Protein AF-K1UFJ4-F1 (afdb_monomer_lite)

Foldseek 3Di:
DVPDCVPDQALVNVVVVLVVQLVVVVVVPDNAADDLFAAAPPSACRRHNDARDAQFLPVAWDQDPQQFITRDPLADPLRTQDGVVPDDPVCSSVPRSCCVVDLVVLCDDVNVPDPCCVRASNTYNRQADPVRHRVDHNHVSND

InterPro domains:
  IPR013785 Aldolase-type TIM barrel [G3DSA:3.20.20.70] (2-142)
  IPR023885 4Fe4S-binding SPASM domain [PF13186] (54-115)
  IPR023885 4Fe4S-binding SPASM domain [TIGR04085] (54-127)
  IPR050377 Radical SAM PqqA peptide cyclase/Mycofactocin maturase MftC-like [PTHR11228] (7-125)
  IPR058240 Radical SAM superfamily [SSF102114] (13-124)

Sequence (143 aa):
AKDDPTLAVTDAQFREVLEFIKRTRKEGRIDLSYACEGFLGGYEGEVRDDFYQCAAGVSAASIRVDGAISGCTSIRANFHQGNIYRDSFWDVWQNRFDKFRDREWARKGECADCKMWRFCLGGGMHLHDDQEHLMYCHYKRLQ

Organism: NCBI:txid408170

Radius of gyration: 16.98 Å; chains: 1; bounding box: 40×34×43 Å

Structure (mmCIF, N/CA/C/O backbone):
data_AF-K1UFJ4-F1
#
_entry.id   AF-K1UFJ4-F1
#
loop_
_atom_site.group_PDB
_atom_site.id
_atom_site.type_symbol
_atom_site.label_atom_id
_atom_site.label_alt_id
_atom_site.label_comp_id
_atom_site.label_asym_id
_atom_site.label_entity_id
_atom_site.label_seq_id
_atom_site.pdbx_PDB_ins_code
_atom_site.Cartn_x
_atom_site.Cartn_y
_atom_site.Cartn_z
_atom_site.occupancy
_atom_site.B_iso_or_equiv
_atom_site.auth_seq_id
_atom_site.auth_comp_id
_atom_site.auth_asym_id
_atom_site.auth_atom_id
_atom_site.pdbx_PDB_model_num
ATOM 1 N N . ALA A 1 1 ? -10.231 18.115 -6.501 1.00 71.00 1 ALA A N 1
ATOM 2 C CA . ALA A 1 1 ? -10.396 16.820 -5.810 1.00 71.00 1 ALA A CA 1
ATOM 3 C C . ALA A 1 1 ? -9.399 16.661 -4.664 1.00 71.00 1 ALA A C 1
ATOM 5 O O . ALA A 1 1 ? -9.856 16.552 -3.543 1.00 71.00 1 ALA A O 1
ATOM 6 N N . LYS A 1 2 ? -8.071 16.685 -4.897 1.00 72.19 2 LYS A N 1
ATOM 7 C CA . LYS A 1 2 ? -7.065 16.516 -3.823 1.00 72.19 2 LYS A CA 1
ATOM 8 C C . LYS A 1 2 ? -7.233 17.500 -2.654 1.00 72.19 2 LYS A C 1
ATOM 10 O O . LYS A 1 2 ? -7.121 17.086 -1.510 1.00 72.19 2 LYS A O 1
ATOM 15 N N . ASP A 1 3 ? -7.535 18.759 -2.954 1.00 84.12 3 ASP A N 1
ATOM 16 C CA . ASP A 1 3 ? -7.672 19.821 -1.946 1.00 84.12 3 ASP A CA 1
ATOM 17 C C . ASP A 1 3 ? -9.119 20.005 -1.456 1.00 84.12 3 ASP A C 1
ATOM 19 O O . ASP A 1 3 ? -9.430 20.994 -0.801 1.00 84.12 3 ASP A O 1
ATOM 23 N N . ASP A 1 4 ? -10.020 19.077 -1.802 1.00 89.12 4 ASP A N 1
ATOM 24 C CA . ASP A 1 4 ? -11.416 19.116 -1.370 1.00 89.12 4 ASP A CA 1
ATOM 25 C C . ASP A 1 4 ? -11.597 18.245 -0.113 1.00 89.12 4 ASP A C 1
ATOM 27 O O . ASP A 1 4 ? -11.631 17.013 -0.218 1.00 89.12 4 ASP A O 1
ATOM 31 N N . PRO A 1 5 ? -11.724 18.849 1.083 1.00 84.75 5 PRO A N 1
ATOM 32 C CA . PRO A 1 5 ? -11.822 18.098 2.329 1.00 84.75 5 PRO A CA 1
ATOM 33 C C . PRO A 1 5 ? -13.112 17.276 2.426 1.00 84.75 5 PRO A C 1
ATOM 35 O O . PRO A 1 5 ? -13.166 16.339 3.216 1.00 84.75 5 PRO A O 1
ATOM 38 N N . THR A 1 6 ? -14.140 17.580 1.624 1.00 89.25 6 THR A N 1
ATOM 39 C CA . THR A 1 6 ? -15.408 16.831 1.627 1.00 89.25 6 THR A CA 1
ATOM 40 C C . THR A 1 6 ? -15.276 15.443 0.999 1.00 89.25 6 THR A C 1
ATOM 42 O O . THR A 1 6 ? -16.111 14.573 1.237 1.00 89.25 6 THR A O 1
ATOM 45 N N . LEU A 1 7 ? -14.206 15.216 0.229 1.00 88.88 7 LEU A N 1
ATOM 46 C CA . LEU A 1 7 ? -13.902 13.940 -0.418 1.00 88.88 7 LEU A CA 1
ATOM 47 C C . LEU A 1 7 ? -12.942 13.067 0.404 1.00 88.88 7 LEU A C 1
ATOM 49 O O . LEU A 1 7 ? -12.610 11.959 -0.018 1.00 88.88 7 LEU A O 1
ATOM 53 N N . ALA A 1 8 ? -12.484 13.552 1.561 1.00 87.19 8 ALA A N 1
ATOM 54 C CA . ALA A 1 8 ? -11.577 12.835 2.443 1.00 87.19 8 ALA A CA 1
ATOM 55 C C . ALA A 1 8 ? -12.303 12.357 3.706 1.00 87.19 8 ALA A C 1
ATOM 57 O O . ALA A 1 8 ? -12.974 13.119 4.397 1.00 87.19 8 ALA A O 1
ATOM 58 N N . VAL A 1 9 ? -12.121 11.081 4.041 1.00 91.75 9 VAL A N 1
ATOM 59 C CA . VAL A 1 9 ? -12.600 10.520 5.308 1.00 91.75 9 VAL A CA 1
ATOM 60 C C . VAL A 1 9 ? -11.710 11.046 6.431 1.00 91.75 9 VAL A C 1
ATOM 62 O O . VAL A 1 9 ? -10.496 10.846 6.386 1.00 91.75 9 VAL A O 1
ATOM 65 N N . THR A 1 10 ? -12.296 11.685 7.443 1.00 94.50 10 THR A N 1
ATOM 66 C CA . THR A 1 10 ? -11.575 12.116 8.656 1.00 94.50 10 THR A CA 1
ATOM 67 C C . THR A 1 10 ? -11.132 10.923 9.507 1.00 94.50 10 THR A C 1
ATOM 69 O O . THR A 1 10 ? -11.625 9.811 9.343 1.00 94.50 10 THR A O 1
ATOM 72 N N . ASP A 1 11 ? -10.224 11.127 10.460 1.00 96.25 11 ASP A N 1
ATOM 73 C CA . ASP A 1 11 ? -9.762 10.042 11.342 1.00 96.25 11 ASP A CA 1
ATOM 74 C C . ASP A 1 11 ? -10.877 9.494 12.248 1.00 96.25 11 ASP A C 1
ATOM 76 O O . ASP A 1 11 ? -10.975 8.283 12.457 1.00 96.25 11 ASP A O 1
ATOM 80 N N . ALA A 1 12 ? -11.791 10.358 12.704 1.00 96.69 12 ALA A N 1
ATOM 81 C CA . ALA A 1 12 ? -12.972 9.943 13.460 1.00 96.69 12 ALA A CA 1
ATOM 82 C C . ALA A 1 12 ? -13.910 9.062 12.617 1.00 96.69 12 ALA A C 1
ATOM 84 O O . ALA A 1 12 ? -14.312 7.990 13.065 1.00 96.69 12 ALA A O 1
ATOM 85 N N . GLN A 1 13 ? -14.197 9.470 11.376 1.00 96.88 13 GLN A N 1
ATOM 86 C CA . GLN A 1 13 ? -15.015 8.679 10.450 1.00 96.88 13 GLN A CA 1
ATOM 87 C C . GLN A 1 13 ? -14.323 7.373 10.050 1.00 96.88 13 GLN A C 1
ATOM 89 O O . GLN A 1 13 ? -14.976 6.343 9.911 1.00 96.88 13 GLN A O 1
ATOM 94 N N . PHE A 1 14 ? -12.997 7.381 9.896 1.00 97.12 14 PHE A N 1
ATOM 95 C CA . PHE A 1 14 ? -12.243 6.166 9.613 1.00 97.12 14 PHE A CA 1
ATOM 96 C C . PHE A 1 14 ? -12.387 5.154 10.753 1.00 97.12 14 PHE A C 1
ATOM 98 O O . PHE A 1 14 ? -12.706 3.992 10.508 1.00 97.12 14 PHE A O 1
ATOM 105 N N . ARG A 1 15 ? -12.254 5.604 12.007 1.00 97.75 15 ARG A N 1
ATOM 106 C CA . ARG A 1 15 ? -12.507 4.764 13.183 1.00 97.75 15 ARG A CA 1
ATOM 107 C C . ARG A 1 15 ? -13.953 4.271 13.242 1.00 97.75 15 ARG A C 1
ATOM 109 O O . ARG A 1 15 ? -14.177 3.105 13.552 1.00 97.75 15 ARG A O 1
ATOM 116 N N . GLU A 1 16 ? -14.923 5.122 12.916 1.00 98.12 16 GLU A N 1
ATOM 117 C CA . GLU A 1 16 ? -16.341 4.748 12.880 1.00 98.12 16 GLU A CA 1
ATOM 118 C C . GLU A 1 16 ? -16.614 3.612 11.884 1.00 98.12 16 GLU A C 1
ATOM 120 O O . GLU A 1 16 ? -17.330 2.666 12.217 1.00 98.12 16 GLU A O 1
ATOM 125 N N . VAL A 1 17 ? -15.984 3.641 10.703 1.00 97.50 17 VAL A N 1
ATOM 126 C CA . VAL A 1 17 ? -16.061 2.545 9.724 1.00 97.50 17 VAL A CA 1
ATOM 127 C C . VAL A 1 17 ? -15.518 1.239 10.313 1.00 97.50 17 VAL A C 1
ATOM 129 O O . VAL A 1 17 ? -16.159 0.197 10.178 1.00 97.50 17 VAL A O 1
ATOM 132 N N . LEU A 1 18 ? -14.374 1.275 11.004 1.00 98.06 18 LEU A N 1
ATOM 133 C CA . LEU A 1 18 ? -13.796 0.078 11.628 1.00 98.06 18 LEU A CA 1
ATOM 134 C C . LEU A 1 18 ? -14.691 -0.481 12.747 1.00 98.06 18 LEU A C 1
ATOM 136 O O . LEU A 1 18 ? -14.906 -1.692 12.818 1.00 98.06 18 LEU A O 1
ATOM 140 N N . GLU A 1 19 ? -15.272 0.382 13.582 1.00 98.38 19 GLU A N 1
ATOM 141 C CA . GLU A 1 19 ? -16.226 -0.028 14.623 1.00 98.38 19 GLU A CA 1
ATOM 142 C C . GLU A 1 19 ? -17.519 -0.604 14.036 1.00 98.38 19 GLU A C 1
ATOM 144 O O . GLU A 1 19 ? -18.063 -1.585 14.551 1.00 98.38 19 GLU A O 1
ATOM 149 N N . PHE A 1 20 ? -18.006 -0.031 12.932 1.00 98.38 20 PHE A N 1
ATOM 150 C CA . PHE A 1 20 ? -19.144 -0.569 12.198 1.00 98.38 20 PHE A CA 1
ATOM 151 C C . PHE A 1 20 ? -18.859 -1.986 11.685 1.00 98.38 20 PHE A C 1
ATOM 153 O O . PHE A 1 20 ? -19.680 -2.882 11.898 1.00 98.38 20 PHE A O 1
ATOM 160 N N . ILE A 1 21 ? -17.690 -2.212 11.075 1.00 98.25 21 ILE A N 1
ATOM 161 C CA . ILE A 1 21 ? -17.279 -3.540 10.595 1.00 98.25 21 ILE A CA 1
ATOM 162 C C . ILE A 1 21 ? -17.208 -4.528 11.761 1.00 98.25 21 ILE A C 1
ATOM 164 O O . ILE A 1 21 ? -17.844 -5.580 11.717 1.00 98.25 21 ILE A O 1
ATOM 168 N N . LYS A 1 22 ? -16.505 -4.163 12.837 1.00 97.88 22 LYS A N 1
ATOM 169 C CA . LYS A 1 22 ? -16.364 -4.988 14.042 1.00 97.88 22 LYS A CA 1
ATOM 170 C C . LYS A 1 22 ? -17.717 -5.386 14.637 1.00 97.88 22 LYS A C 1
ATOM 172 O O . LYS A 1 22 ? -17.922 -6.552 14.973 1.00 97.88 22 LYS A O 1
ATOM 177 N N . ARG A 1 23 ? -18.656 -4.442 14.773 1.00 98.19 23 ARG A N 1
ATOM 178 C CA . ARG A 1 23 ? -20.012 -4.728 15.271 1.00 98.19 23 ARG A CA 1
ATOM 179 C C . ARG A 1 23 ? -20.771 -5.659 14.326 1.00 98.19 23 ARG A C 1
ATOM 181 O O . ARG A 1 23 ? -21.321 -6.648 14.793 1.00 98.19 23 ARG A O 1
ATOM 188 N N . THR A 1 24 ? -20.738 -5.382 13.024 1.00 98.31 24 THR A N 1
ATOM 189 C CA . THR A 1 24 ? -21.432 -6.184 12.002 1.00 98.31 24 THR A CA 1
ATOM 190 C C . THR A 1 24 ? -20.945 -7.634 11.997 1.00 98.31 24 THR A C 1
ATOM 192 O O . THR A 1 24 ? -21.754 -8.559 11.989 1.00 98.31 24 THR A O 1
ATOM 195 N N . ARG A 1 25 ? -19.627 -7.849 12.089 1.00 97.25 25 ARG A N 1
ATOM 196 C CA . ARG A 1 25 ? -19.025 -9.189 12.179 1.00 97.25 25 ARG A CA 1
ATOM 197 C C . ARG A 1 25 ? -19.503 -9.952 13.416 1.00 97.25 25 ARG A C 1
ATOM 199 O O . ARG A 1 25 ? -19.840 -11.127 13.315 1.00 97.25 25 ARG A O 1
ATOM 206 N N . LYS A 1 26 ? -19.606 -9.282 14.573 1.00 96.25 26 LYS A N 1
ATOM 207 C CA . LYS A 1 26 ? -20.107 -9.892 15.822 1.00 96.25 26 LYS A CA 1
ATOM 208 C C . LYS A 1 26 ? -21.559 -10.356 15.742 1.00 96.25 26 LYS A C 1
ATOM 210 O O .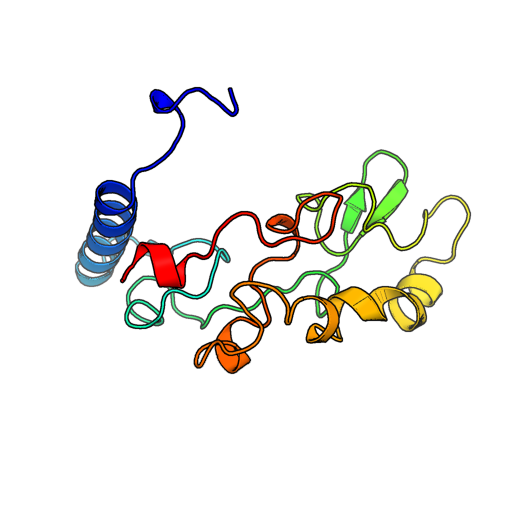 LYS A 1 26 ? -21.931 -11.267 16.473 1.00 96.25 26 LYS A O 1
ATOM 215 N N . GLU A 1 27 ? -22.375 -9.749 14.883 1.00 97.44 27 GLU A N 1
ATOM 216 C CA . GLU A 1 27 ? -23.753 -10.200 14.666 1.00 97.44 27 GLU A CA 1
ATOM 217 C C . GLU A 1 27 ? -23.812 -11.562 13.955 1.00 97.44 27 GLU A C 1
ATOM 219 O O . GLU A 1 27 ? -24.829 -12.245 14.048 1.00 97.44 27 GLU A O 1
ATOM 224 N N . GLY A 1 28 ? -22.753 -11.961 13.236 1.00 96.31 28 GLY A N 1
ATOM 225 C CA . GLY A 1 28 ? -22.678 -13.243 12.526 1.00 96.31 28 GLY A CA 1
ATOM 226 C C . GLY A 1 28 ? -23.629 -13.359 11.329 1.00 96.31 28 GLY A C 1
ATOM 227 O O . GLY A 1 28 ? -23.877 -14.457 10.839 1.00 96.31 28 GLY A O 1
ATOM 228 N N . ARG A 1 29 ? -24.197 -12.235 10.870 1.00 97.69 29 ARG A N 1
ATOM 229 C CA . ARG A 1 29 ? -25.188 -12.185 9.778 1.00 97.69 29 ARG A CA 1
ATOM 230 C C . ARG A 1 29 ? -24.579 -11.837 8.426 1.00 97.69 29 ARG A C 1
ATOM 232 O O . ARG A 1 29 ? -25.116 -12.235 7.398 1.00 97.69 29 ARG A O 1
ATOM 239 N N . ILE A 1 30 ? -23.509 -11.050 8.439 1.00 96.38 30 ILE A N 1
ATOM 240 C CA . ILE A 1 30 ? -22.789 -10.587 7.256 1.00 96.38 30 ILE A CA 1
ATOM 241 C C . ILE A 1 30 ? -21.307 -10.791 7.541 1.00 96.38 30 ILE A C 1
ATOM 243 O O . ILE A 1 30 ? -20.792 -10.264 8.530 1.00 96.38 30 ILE A O 1
ATOM 247 N N . ASP A 1 31 ? -20.630 -11.521 6.660 1.00 93.56 31 ASP A N 1
ATOM 248 C CA . ASP A 1 31 ? -19.174 -11.604 6.669 1.00 93.56 31 ASP A CA 1
ATOM 249 C C . ASP A 1 31 ? -18.591 -10.344 6.022 1.00 93.56 31 ASP A C 1
ATOM 251 O O . ASP A 1 31 ? -18.303 -10.275 4.826 1.00 93.56 31 ASP A O 1
ATOM 255 N N . LEU A 1 32 ? -18.556 -9.279 6.818 1.00 96.81 32 LEU A N 1
ATOM 256 C CA . LEU A 1 32 ? -17.990 -8.007 6.414 1.00 96.81 32 LEU A CA 1
ATOM 257 C C . LEU A 1 32 ? -16.500 -8.001 6.759 1.00 96.81 32 LEU A C 1
ATOM 259 O O . LEU A 1 32 ? -16.128 -8.280 7.896 1.00 96.81 32 LEU A O 1
ATOM 263 N N . SER A 1 33 ? -15.656 -7.629 5.801 1.00 96.75 33 SER A N 1
ATOM 264 C CA . SER A 1 33 ? -14.215 -7.480 6.008 1.00 96.75 33 SER A CA 1
ATOM 265 C C . SER A 1 33 ? -13.744 -6.114 5.533 1.00 96.75 33 SER A C 1
ATOM 267 O O . SER A 1 33 ? -14.169 -5.620 4.486 1.00 96.75 33 SER A O 1
ATOM 269 N N . TYR A 1 34 ? -12.823 -5.516 6.284 1.00 96.75 34 TYR A N 1
ATOM 270 C CA . TYR A 1 34 ? -12.032 -4.398 5.798 1.00 96.75 34 TYR A CA 1
ATOM 271 C C . TYR A 1 34 ? -11.118 -4.865 4.659 1.00 96.75 34 TYR A C 1
ATOM 273 O O . TYR A 1 34 ? -10.687 -6.021 4.620 1.00 96.75 34 TYR A O 1
ATOM 281 N N . ALA A 1 35 ? -10.834 -3.960 3.725 1.00 92.56 35 ALA A N 1
ATOM 282 C CA . ALA A 1 35 ? -9.998 -4.247 2.567 1.00 92.56 35 ALA A CA 1
ATOM 283 C C . ALA A 1 35 ? -8.549 -4.601 2.967 1.00 92.56 35 ALA A C 1
ATOM 285 O O . ALA A 1 35 ? -8.131 -4.475 4.122 1.00 92.56 35 ALA A O 1
ATOM 286 N N . CYS A 1 36 ? -7.737 -4.982 1.979 1.00 89.94 36 CYS A N 1
ATOM 287 C CA . CYS A 1 36 ? -6.306 -5.269 2.149 1.00 89.94 36 CYS A CA 1
ATOM 288 C C . CYS A 1 36 ? -5.448 -4.035 2.505 1.00 89.94 36 CYS A C 1
ATOM 290 O O . CYS A 1 36 ? -4.222 -4.116 2.560 1.00 89.94 36 CYS A O 1
ATOM 292 N N . GLU A 1 37 ? -6.082 -2.889 2.743 1.00 91.19 37 GLU A N 1
ATOM 293 C CA . GLU A 1 37 ? -5.442 -1.611 3.007 1.00 91.19 37 GLU A CA 1
ATOM 294 C C . GLU A 1 37 ? -4.837 -1.548 4.405 1.00 91.19 37 GLU A C 1
ATOM 296 O O . GLU A 1 37 ? -5.496 -1.921 5.369 1.00 91.19 37 GLU A O 1
ATOM 301 N N . GLY A 1 38 ? -3.609 -1.027 4.499 1.00 94.25 38 GLY A N 1
ATOM 302 C CA . GLY A 1 38 ? -2.955 -0.540 5.721 1.00 94.25 38 GLY A CA 1
ATOM 303 C C . GLY A 1 38 ? -2.848 -1.482 6.931 1.00 94.25 38 GLY A C 1
ATOM 304 O O . GLY A 1 38 ? -3.694 -2.320 7.204 1.00 94.25 38 GLY A O 1
ATOM 305 N N . PHE A 1 39 ? -1.819 -1.292 7.753 1.00 97.06 39 PHE A N 1
ATOM 306 C CA . PHE A 1 39 ? -1.777 -1.911 9.082 1.00 97.06 39 PHE A CA 1
ATOM 307 C C . PHE A 1 39 ? -2.660 -1.132 10.067 1.00 97.06 39 PHE A C 1
ATOM 309 O O . PHE A 1 39 ? -2.532 0.092 10.163 1.00 97.06 39 PHE A O 1
ATOM 316 N N . LEU A 1 40 ? -3.530 -1.836 10.797 1.00 97.44 40 LEU A N 1
ATOM 317 C CA . LEU A 1 40 ? -4.574 -1.248 11.651 1.00 97.44 40 LEU A CA 1
ATOM 318 C C . LEU A 1 40 ? -4.325 -1.412 13.159 1.00 97.44 40 LEU A C 1
ATOM 320 O O . LEU A 1 40 ? -5.164 -1.032 13.978 1.00 97.44 40 LEU A O 1
ATOM 324 N N . GLY A 1 41 ? -3.177 -1.964 13.558 1.00 95.56 41 GLY A N 1
ATOM 325 C CA . GLY A 1 41 ? -2.833 -2.130 14.970 1.00 95.56 41 GLY A CA 1
ATOM 326 C C . GLY A 1 41 ? -3.828 -3.028 15.708 1.00 95.56 41 GLY A C 1
ATOM 327 O O . GLY A 1 41 ? -4.020 -4.178 15.338 1.00 95.56 41 GLY A O 1
ATOM 328 N N . GLY A 1 42 ? -4.467 -2.505 16.757 1.00 95.75 42 GLY A N 1
ATOM 329 C CA . GLY A 1 42 ? -5.401 -3.276 17.588 1.00 95.75 42 GLY A CA 1
ATOM 330 C C . GLY A 1 42 ? -6.698 -3.709 16.892 1.00 95.75 42 GLY A C 1
ATOM 331 O O . GLY A 1 42 ? -7.459 -4.463 17.484 1.00 95.75 42 GLY A O 1
ATOM 332 N N . TYR A 1 43 ? -6.961 -3.236 15.669 1.00 97.06 43 TYR A N 1
ATOM 333 C CA . TYR A 1 43 ? -8.099 -3.692 14.865 1.00 97.06 43 TYR A CA 1
ATOM 334 C C . TYR A 1 43 ? -7.773 -4.899 13.969 1.00 97.06 43 TYR A C 1
ATOM 336 O O . TYR A 1 43 ? -8.699 -5.480 13.403 1.00 97.06 43 TYR A O 1
ATOM 344 N N . GLU A 1 44 ? -6.502 -5.297 13.823 1.00 96.38 44 GLU A N 1
ATOM 345 C CA . GLU A 1 44 ? -6.162 -6.553 13.131 1.00 96.38 44 GLU A CA 1
ATOM 346 C C . GLU A 1 44 ? -6.863 -7.735 13.820 1.00 96.38 44 GLU A C 1
ATOM 348 O O . GLU A 1 44 ? -6.874 -7.814 15.048 1.00 96.38 44 GLU A O 1
ATOM 353 N N . GLY A 1 45 ? -7.483 -8.628 13.046 1.00 94.44 45 GLY A N 1
ATOM 354 C CA . GLY A 1 45 ? -8.302 -9.732 13.565 1.00 94.44 45 GLY A CA 1
ATOM 355 C C . GLY A 1 45 ? -9.732 -9.342 13.969 1.00 94.44 45 GLY A C 1
ATOM 356 O O . GLY A 1 45 ? -10.625 -10.185 13.987 1.00 94.44 45 GLY A O 1
ATOM 357 N N . GLU A 1 46 ? -9.998 -8.064 14.253 1.00 96.75 46 GLU A N 1
ATOM 358 C CA . GLU A 1 46 ? -11.339 -7.596 14.635 1.00 96.75 46 GLU A CA 1
ATOM 359 C C . GLU A 1 46 ? -12.183 -7.206 13.415 1.00 96.75 46 GLU A C 1
ATOM 361 O O . GLU A 1 46 ? -13.394 -7.434 13.395 1.00 96.75 46 GLU A O 1
ATOM 366 N N . VAL A 1 47 ? -11.552 -6.602 12.402 1.00 97.75 47 VAL A N 1
ATOM 367 C CA . VAL A 1 47 ? -12.235 -6.066 11.205 1.00 97.75 47 VAL A CA 1
ATOM 368 C C . VAL A 1 47 ? -11.922 -6.828 9.920 1.00 97.75 47 VAL A C 1
ATOM 370 O O . VAL A 1 47 ? -12.510 -6.536 8.884 1.00 97.75 47 VAL A O 1
ATOM 373 N N . ARG A 1 48 ? -10.993 -7.778 9.979 1.00 96.69 48 ARG A N 1
ATOM 374 C CA . ARG A 1 48 ? -10.613 -8.707 8.910 1.00 96.69 48 ARG A CA 1
ATOM 375 C C . ARG A 1 48 ? -9.934 -9.923 9.534 1.00 96.69 48 ARG A C 1
ATOM 377 O O . ARG A 1 48 ? -9.423 -9.805 10.648 1.00 96.69 48 ARG A O 1
ATOM 384 N N . ASP A 1 49 ? -9.928 -11.045 8.826 1.00 94.38 49 ASP A N 1
ATOM 385 C CA . ASP A 1 49 ? -9.400 -12.310 9.354 1.00 94.38 49 ASP A CA 1
ATOM 386 C C . ASP A 1 49 ? -7.870 -12.362 9.342 1.00 94.38 49 ASP A C 1
ATOM 388 O O . ASP A 1 49 ? -7.249 -12.837 10.292 1.00 94.38 49 ASP A O 1
ATOM 392 N N . ASP A 1 50 ? -7.264 -11.823 8.286 1.00 92.75 50 ASP A N 1
ATOM 393 C CA . ASP A 1 50 ? -5.820 -11.841 8.099 1.00 92.75 50 ASP A CA 1
ATOM 394 C C . ASP A 1 50 ? -5.162 -10.538 8.552 1.00 92.75 50 ASP A C 1
ATOM 396 O O . ASP A 1 50 ? -5.722 -9.442 8.449 1.00 92.75 50 ASP A O 1
ATOM 400 N N . PHE A 1 51 ? -3.914 -10.656 9.002 1.00 93.12 51 PHE A N 1
ATOM 401 C CA . PHE A 1 51 ? -3.066 -9.493 9.231 1.00 93.12 51 PHE A CA 1
ATOM 402 C C . PHE A 1 51 ? -2.769 -8.765 7.920 1.00 93.12 51 PHE A C 1
ATOM 404 O O . PHE A 1 51 ? -2.685 -9.368 6.849 1.00 93.12 51 PHE A O 1
ATOM 411 N N . TYR A 1 52 ? -2.539 -7.457 8.024 1.00 95.56 52 TYR A N 1
ATOM 412 C CA . TYR A 1 52 ? -2.075 -6.656 6.898 1.00 95.56 52 TYR A CA 1
ATOM 413 C C . TYR A 1 52 ? -0.889 -7.298 6.156 1.00 95.56 52 TYR A C 1
ATOM 415 O O . TYR A 1 52 ? 0.177 -7.514 6.734 1.00 95.56 52 TYR A O 1
ATOM 423 N N . GLN A 1 53 ? -1.044 -7.475 4.843 1.00 92.50 53 GLN A N 1
ATOM 424 C CA . GLN A 1 53 ? 0.047 -7.796 3.932 1.00 92.50 53 GLN A CA 1
ATOM 425 C C . GLN A 1 53 ? -0.221 -7.194 2.548 1.00 92.50 53 GLN A C 1
ATOM 427 O O . GLN A 1 53 ? -1.269 -7.419 1.943 1.00 92.50 53 GLN A O 1
ATOM 432 N N . CYS A 1 54 ? 0.761 -6.485 1.987 1.00 94.38 54 CYS A N 1
ATOM 433 C CA . CYS A 1 54 ? 0.707 -6.086 0.583 1.00 94.38 54 CYS A CA 1
ATOM 434 C C . CYS A 1 54 ? 1.180 -7.246 -0.306 1.00 94.38 54 CYS A C 1
ATOM 436 O O . CYS A 1 54 ? 2.362 -7.578 -0.319 1.00 94.38 54 CYS A O 1
ATOM 438 N N . ALA A 1 55 ? 0.271 -7.851 -1.073 1.00 95.06 55 ALA A N 1
ATOM 439 C CA . ALA A 1 55 ? 0.606 -8.937 -2.003 1.00 95.06 55 ALA A CA 1
ATOM 440 C C . ALA A 1 55 ? 1.361 -8.465 -3.264 1.00 95.06 55 ALA A C 1
ATOM 442 O O . ALA A 1 55 ? 1.926 -9.283 -3.998 1.00 95.06 55 ALA A O 1
ATOM 443 N N . ALA A 1 56 ? 1.357 -7.154 -3.528 1.00 96.56 56 ALA A N 1
ATOM 444 C CA . ALA A 1 56 ? 1.873 -6.573 -4.758 1.00 96.56 56 ALA A CA 1
ATOM 445 C C . ALA A 1 56 ? 3.363 -6.873 -4.942 1.00 96.56 56 ALA A C 1
ATOM 447 O O . ALA A 1 56 ? 4.186 -6.473 -4.127 1.00 96.56 56 ALA A O 1
ATOM 448 N N . GLY A 1 57 ? 3.706 -7.555 -6.032 1.00 96.19 57 GLY A N 1
ATOM 449 C CA . GLY A 1 57 ? 5.073 -7.942 -6.371 1.00 96.19 57 GLY A CA 1
ATOM 450 C C . GLY A 1 57 ? 5.677 -9.068 -5.524 1.00 96.19 57 GLY A C 1
ATOM 451 O O . GLY A 1 57 ? 6.829 -9.443 -5.751 1.00 96.19 57 GLY A O 1
ATOM 452 N N . VAL A 1 58 ? 4.910 -9.621 -4.578 1.00 95.81 58 VAL A N 1
ATOM 453 C CA . VAL A 1 58 ? 5.326 -10.723 -3.695 1.00 95.81 58 VAL A CA 1
ATOM 454 C C . VAL A 1 58 ? 4.665 -12.026 -4.130 1.00 95.81 58 VAL A C 1
ATOM 456 O O . VAL A 1 58 ? 5.347 -12.952 -4.554 1.00 95.81 58 VAL A O 1
ATOM 459 N N . SER A 1 59 ? 3.334 -12.074 -4.085 1.00 95.31 59 SER A N 1
ATOM 460 C CA . SER A 1 59 ? 2.525 -13.212 -4.545 1.00 95.31 59 SER A CA 1
ATOM 461 C C . SER A 1 59 ? 1.605 -12.849 -5.711 1.00 95.31 59 SER A C 1
ATOM 463 O O . SER A 1 59 ? 1.051 -13.738 -6.352 1.00 95.31 59 SER A O 1
ATOM 465 N N . ALA A 1 60 ? 1.465 -11.555 -6.011 1.00 95.81 60 ALA A N 1
ATOM 466 C CA . ALA A 1 60 ? 0.659 -11.047 -7.110 1.00 95.81 60 ALA A CA 1
ATOM 467 C C . ALA A 1 60 ? 1.479 -10.142 -8.038 1.00 95.81 60 ALA A C 1
ATOM 469 O O . ALA A 1 60 ? 2.300 -9.339 -7.595 1.00 95.81 60 ALA A O 1
ATOM 470 N N . ALA A 1 61 ? 1.202 -10.238 -9.333 1.00 96.88 61 ALA A N 1
ATOM 471 C CA . ALA A 1 61 ? 1.623 -9.283 -10.347 1.00 96.88 61 ALA A CA 1
ATOM 472 C C . ALA A 1 61 ? 0.430 -8.962 -11.250 1.00 96.88 61 ALA A C 1
ATOM 474 O O . ALA A 1 61 ? -0.547 -9.707 -11.321 1.00 96.88 61 ALA A O 1
ATOM 475 N N . SER A 1 62 ? 0.489 -7.828 -11.931 1.00 96.69 62 SER A N 1
ATOM 476 C CA . SER A 1 62 ? -0.573 -7.342 -12.802 1.00 96.69 62 SER A CA 1
ATOM 477 C C . SER A 1 62 ? 0.006 -6.785 -14.092 1.00 96.69 62 SER A C 1
ATOM 479 O O . SER A 1 62 ? 1.095 -6.210 -14.102 1.00 96.69 62 SER A O 1
ATOM 481 N N . ILE A 1 63 ? -0.763 -6.919 -15.167 1.00 97.19 63 ILE A N 1
ATOM 482 C CA . ILE A 1 63 ? -0.487 -6.312 -16.466 1.00 97.19 63 ILE A CA 1
ATOM 483 C C . ILE A 1 63 ? -1.528 -5.213 -16.670 1.00 97.19 63 ILE A C 1
ATOM 485 O O . ILE A 1 63 ? -2.727 -5.455 -16.523 1.00 97.19 63 ILE A O 1
ATOM 489 N N . ARG A 1 64 ? -1.077 -3.991 -16.948 1.00 95.81 64 ARG A N 1
ATOM 490 C CA . ARG A 1 64 ? -1.961 -2.853 -17.236 1.00 95.81 64 ARG A CA 1
ATOM 491 C C . ARG A 1 64 ? -2.371 -2.843 -18.707 1.00 95.81 64 ARG A C 1
ATOM 493 O O . ARG A 1 64 ? -1.828 -3.584 -19.519 1.00 95.81 64 ARG A O 1
ATOM 500 N N . VAL A 1 65 ? -3.331 -1.984 -19.050 1.00 95.69 65 VAL A N 1
ATOM 501 C CA . VAL A 1 65 ? -3.888 -1.884 -20.413 1.00 95.69 65 VAL A CA 1
ATOM 502 C C . VAL A 1 65 ? -2.831 -1.575 -21.485 1.00 95.69 65 VAL A C 1
ATOM 504 O O . VAL A 1 65 ? -2.962 -2.008 -22.623 1.00 95.69 65 VAL A O 1
ATOM 507 N N . ASP A 1 66 ? -1.755 -0.879 -21.117 1.00 96.19 66 ASP A N 1
ATOM 508 C CA . ASP A 1 66 ? -0.615 -0.550 -21.981 1.00 96.19 66 ASP A CA 1
ATOM 509 C C . ASP A 1 66 ? 0.456 -1.660 -22.038 1.00 96.19 66 ASP A C 1
ATOM 511 O O . ASP A 1 66 ? 1.506 -1.487 -22.656 1.00 96.19 66 ASP A O 1
ATOM 515 N N . GLY A 1 67 ? 0.213 -2.801 -21.389 1.00 97.56 67 GLY A N 1
ATOM 516 C CA . GLY A 1 67 ? 1.150 -3.915 -21.269 1.00 97.56 67 GLY A CA 1
ATOM 517 C C . GLY A 1 67 ? 2.171 -3.764 -20.138 1.00 97.56 67 GLY A C 1
ATOM 518 O O . GLY A 1 67 ? 2.989 -4.666 -19.946 1.00 97.56 67 GLY A O 1
ATOM 519 N N . ALA A 1 68 ? 2.150 -2.667 -19.370 1.00 97.94 68 ALA A N 1
ATOM 520 C CA . ALA A 1 68 ? 3.095 -2.465 -18.277 1.00 97.94 68 ALA A CA 1
ATOM 521 C C . ALA A 1 68 ? 2.918 -3.528 -17.180 1.00 97.94 68 ALA A C 1
ATOM 523 O O . ALA A 1 68 ? 1.811 -3.767 -16.689 1.00 97.94 68 ALA A O 1
ATOM 524 N N . ILE A 1 69 ? 4.030 -4.137 -16.767 1.00 98.31 69 ILE A N 1
ATOM 525 C CA . ILE A 1 69 ? 4.089 -5.145 -15.705 1.00 98.31 69 ILE A CA 1
ATOM 526 C C . ILE A 1 69 ? 4.277 -4.424 -14.367 1.00 98.31 69 ILE A C 1
ATOM 528 O O . ILE A 1 69 ? 5.214 -3.644 -14.208 1.00 98.31 69 ILE A O 1
ATOM 532 N N . SER A 1 70 ? 3.406 -4.667 -13.389 1.00 96.56 70 SER A N 1
ATOM 533 C CA . SER A 1 70 ? 3.443 -4.031 -12.064 1.00 96.56 70 SER A CA 1
ATOM 534 C C . SER A 1 70 ? 3.009 -5.009 -10.965 1.00 96.56 70 SER A C 1
ATOM 536 O O . SER A 1 70 ? 2.581 -6.119 -11.259 1.00 96.56 70 SER A O 1
ATOM 538 N N . GLY A 1 71 ? 3.115 -4.622 -9.690 1.00 95.38 71 GLY A N 1
ATOM 539 C CA . GLY A 1 71 ? 2.691 -5.473 -8.567 1.00 95.38 71 GLY A CA 1
ATOM 540 C C . GLY A 1 71 ? 1.178 -5.494 -8.329 1.00 95.38 71 GLY A C 1
ATOM 541 O O . GLY A 1 71 ? 0.648 -6.481 -7.840 1.00 95.38 71 GLY A O 1
ATOM 542 N N . CYS A 1 72 ? 0.480 -4.413 -8.673 1.00 94.25 72 CYS A N 1
ATOM 543 C CA . CYS A 1 72 ? -0.973 -4.270 -8.593 1.00 94.25 72 CYS A CA 1
ATOM 544 C C . CYS A 1 72 ? -1.408 -3.160 -9.564 1.00 94.25 72 CYS A C 1
ATOM 546 O O . CYS A 1 72 ? -0.617 -2.274 -9.909 1.00 94.25 72 CYS A O 1
ATOM 548 N N . THR A 1 73 ? -2.658 -3.195 -10.018 1.00 92.56 73 THR A N 1
ATOM 549 C CA . THR A 1 73 ? -3.218 -2.224 -10.970 1.00 92.56 73 THR A CA 1
ATOM 550 C C . THR A 1 73 ? -3.417 -0.827 -10.378 1.00 92.56 73 THR A C 1
ATOM 552 O O . THR A 1 73 ? -3.419 0.140 -11.134 1.00 92.56 73 THR A O 1
ATOM 555 N N . SER A 1 74 ? -3.522 -0.691 -9.050 1.00 91.06 74 SER A N 1
ATOM 556 C CA . SER A 1 74 ? -3.712 0.600 -8.365 1.00 91.06 74 SER A CA 1
ATOM 557 C C . SER A 1 74 ? -2.419 1.388 -8.118 1.00 91.06 74 SER A C 1
ATOM 559 O O . SER A 1 74 ? -2.460 2.525 -7.653 1.00 91.06 74 SER A O 1
ATOM 561 N N . ILE A 1 75 ? -1.257 0.806 -8.417 1.00 94.25 75 ILE A N 1
ATOM 562 C CA . ILE A 1 75 ? 0.046 1.409 -8.116 1.00 94.25 75 ILE A CA 1
ATOM 563 C C . ILE A 1 75 ? 0.373 2.513 -9.130 1.00 94.25 75 ILE A C 1
ATOM 565 O O . ILE A 1 75 ? -0.025 2.459 -10.296 1.00 94.25 75 ILE A O 1
ATOM 569 N N . ARG A 1 76 ? 1.149 3.521 -8.723 1.00 92.62 76 ARG A N 1
ATOM 570 C CA . ARG A 1 76 ? 1.645 4.567 -9.632 1.00 92.62 76 ARG A CA 1
ATOM 571 C C . ARG A 1 76 ? 2.412 3.974 -10.824 1.00 92.62 76 ARG A C 1
ATOM 573 O O . ARG A 1 76 ? 2.953 2.867 -10.760 1.00 92.62 76 ARG A O 1
ATOM 580 N N . ALA A 1 77 ? 2.388 4.671 -11.958 1.00 91.00 77 ALA A N 1
ATOM 581 C CA . ALA A 1 77 ? 2.932 4.166 -13.224 1.00 91.00 77 ALA A CA 1
ATOM 582 C C . ALA A 1 77 ? 4.461 4.047 -13.227 1.00 91.00 77 ALA A C 1
ATOM 584 O O . ALA A 1 77 ? 5.005 3.141 -13.850 1.00 91.00 77 ALA A O 1
ATOM 585 N N . ASN A 1 78 ? 5.159 4.898 -12.479 1.00 92.19 78 ASN A N 1
ATOM 586 C CA . ASN A 1 78 ? 6.617 4.882 -12.344 1.00 92.19 78 ASN A CA 1
ATOM 587 C C . ASN A 1 78 ? 7.174 3.642 -11.607 1.00 92.19 78 ASN A C 1
ATOM 589 O O . ASN A 1 78 ? 8.376 3.413 -11.657 1.00 92.19 78 ASN A O 1
ATOM 593 N N . PHE A 1 79 ? 6.333 2.811 -10.978 1.00 94.50 79 PHE A N 1
ATOM 594 C CA . PHE A 1 79 ? 6.743 1.549 -10.337 1.00 94.50 79 PHE A CA 1
ATOM 595 C C . PHE A 1 79 ? 6.569 0.308 -11.237 1.00 94.50 79 PHE A C 1
ATOM 597 O O . PHE A 1 79 ? 6.570 -0.821 -10.739 1.00 94.50 79 PHE A O 1
ATOM 604 N N . HIS A 1 80 ? 6.369 0.460 -12.549 1.00 95.75 80 HIS A N 1
ATOM 605 C CA . HIS A 1 80 ? 6.349 -0.694 -13.457 1.00 95.75 80 HIS A CA 1
ATOM 606 C C . HIS A 1 80 ? 7.746 -1.325 -13.600 1.00 95.75 80 HIS A C 1
ATOM 608 O O . HIS A 1 80 ? 8.757 -0.641 -13.489 1.00 95.75 80 HIS A O 1
ATOM 614 N N . GLN A 1 81 ? 7.798 -2.635 -13.843 1.00 97.44 81 GLN A N 1
ATOM 615 C CA . GLN A 1 81 ? 9.038 -3.431 -13.894 1.00 97.44 81 GLN A CA 1
ATOM 616 C C . GLN A 1 81 ? 9.415 -3.894 -15.310 1.00 97.44 81 GLN A C 1
ATOM 618 O O . GLN A 1 81 ? 10.476 -4.475 -15.542 1.00 97.44 81 GLN A O 1
ATOM 623 N N . GLY A 1 82 ? 8.543 -3.633 -16.280 1.00 97.25 82 GLY A N 1
ATOM 624 C CA . GLY A 1 82 ? 8.716 -4.033 -17.669 1.00 97.25 82 GLY A CA 1
ATOM 625 C C . GLY A 1 82 ? 7.432 -3.827 -18.456 1.00 97.25 82 GLY A C 1
ATOM 626 O O . GLY A 1 82 ? 6.480 -3.220 -17.960 1.00 97.25 82 GLY A O 1
ATOM 627 N N . ASN A 1 83 ? 7.405 -4.333 -19.680 1.00 98.38 83 ASN A N 1
ATOM 628 C CA . ASN A 1 83 ? 6.212 -4.356 -20.510 1.00 98.38 83 ASN A CA 1
ATOM 629 C C . ASN A 1 83 ? 6.157 -5.662 -21.315 1.00 98.38 83 ASN A C 1
ATOM 631 O O . ASN A 1 83 ? 7.141 -6.031 -21.948 1.00 98.38 83 ASN A O 1
ATOM 635 N N . ILE A 1 84 ? 5.015 -6.351 -21.316 1.00 98.44 84 ILE A N 1
ATOM 636 C CA . ILE A 1 84 ? 4.867 -7.669 -21.961 1.00 98.44 84 ILE A CA 1
ATOM 637 C C . ILE A 1 84 ? 5.099 -7.661 -23.481 1.00 98.44 84 ILE A C 1
ATOM 639 O O . ILE A 1 84 ? 5.350 -8.712 -24.060 1.00 98.44 84 ILE A O 1
ATOM 643 N N . TYR A 1 85 ? 5.037 -6.499 -24.138 1.00 98.25 85 TYR A N 1
ATOM 644 C CA . TYR A 1 85 ? 5.309 -6.381 -25.574 1.00 98.25 85 TYR A CA 1
ATOM 645 C C . TYR A 1 85 ? 6.807 -6.362 -25.912 1.00 98.25 85 TYR A C 1
ATOM 647 O O . TYR A 1 85 ? 7.168 -6.480 -27.080 1.00 98.25 85 TYR A O 1
ATOM 655 N N . ARG A 1 86 ? 7.681 -6.190 -24.911 1.00 98.31 86 ARG A N 1
ATOM 656 C CA . ARG A 1 86 ? 9.144 -6.107 -25.087 1.00 98.31 86 ARG A CA 1
ATOM 657 C C . ARG A 1 86 ? 9.935 -7.021 -24.148 1.00 98.31 86 ARG A C 1
ATOM 659 O O . ARG A 1 86 ? 11.081 -7.339 -24.441 1.00 98.31 86 ARG A O 1
ATOM 666 N N . ASP A 1 87 ? 9.346 -7.412 -23.020 1.00 98.44 87 ASP A N 1
ATOM 667 C CA . ASP A 1 87 ? 9.985 -8.167 -21.946 1.00 98.44 87 ASP A CA 1
ATOM 668 C C . ASP A 1 87 ? 9.261 -9.509 -21.715 1.00 98.44 87 ASP A C 1
ATOM 670 O O . ASP A 1 87 ? 8.030 -9.575 -21.712 1.00 98.44 87 ASP A O 1
ATOM 674 N N . SER A 1 88 ? 10.019 -10.573 -21.427 1.00 98.38 88 SER A N 1
ATOM 675 C CA . SER A 1 88 ? 9.473 -11.838 -20.913 1.00 98.38 88 SER A CA 1
ATOM 676 C C . SER A 1 88 ? 8.869 -11.618 -19.526 1.00 98.38 88 SER A C 1
ATOM 678 O O . SER A 1 88 ? 9.571 -11.231 -18.589 1.00 98.38 88 SER A O 1
ATOM 680 N N . PHE A 1 89 ? 7.569 -11.887 -19.370 1.00 98.06 89 PHE A N 1
ATOM 68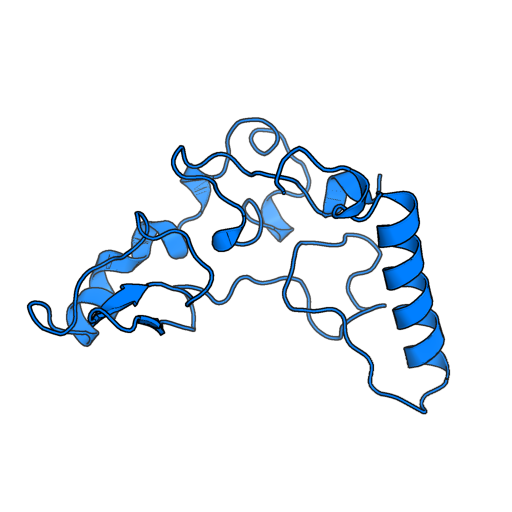1 C CA . PHE A 1 89 ? 6.888 -11.717 -18.083 1.00 98.06 89 PHE A CA 1
ATOM 682 C C . PHE A 1 89 ? 7.558 -12.523 -16.964 1.00 98.06 89 PHE A C 1
ATOM 684 O O . PHE A 1 89 ? 7.731 -12.013 -15.858 1.00 98.06 89 PHE A O 1
ATOM 691 N N . TRP A 1 90 ? 7.966 -13.762 -17.255 1.00 97.81 90 TRP A N 1
ATOM 692 C CA . TRP A 1 90 ? 8.603 -14.632 -16.269 1.00 97.81 90 TRP A CA 1
ATOM 693 C C . TRP A 1 90 ? 9.959 -14.091 -15.813 1.00 97.81 90 TRP A C 1
ATOM 695 O O . TRP A 1 90 ? 10.235 -14.071 -14.615 1.00 97.81 90 TRP A O 1
ATOM 705 N N . ASP A 1 91 ? 10.768 -13.569 -16.737 1.00 98.44 91 ASP A N 1
ATOM 706 C CA . ASP A 1 91 ? 12.080 -13.010 -16.394 1.00 98.44 91 ASP A CA 1
ATOM 707 C C . ASP A 1 91 ? 11.942 -11.736 -15.559 1.00 98.44 91 ASP A C 1
ATOM 709 O O . ASP A 1 91 ? 12.690 -11.539 -14.599 1.00 98.44 91 ASP A O 1
ATOM 713 N N . VAL A 1 92 ? 10.959 -10.888 -15.887 1.00 98.38 92 VAL A N 1
ATOM 714 C CA . VAL A 1 92 ? 10.622 -9.702 -15.088 1.00 98.38 92 VAL A CA 1
ATOM 715 C C . VAL A 1 92 ? 10.155 -10.117 -13.694 1.00 98.38 92 VAL A C 1
ATOM 717 O O . VAL A 1 92 ? 10.648 -9.574 -12.707 1.00 98.38 92 VAL A O 1
ATOM 720 N N . TRP A 1 93 ? 9.249 -11.096 -13.596 1.00 97.69 93 TRP A N 1
ATOM 721 C CA . TRP A 1 93 ? 8.759 -11.613 -12.318 1.00 97.69 93 TRP A CA 1
ATOM 722 C C . TRP A 1 93 ? 9.895 -12.139 -11.444 1.00 97.69 93 TRP A C 1
ATOM 724 O O . TRP A 1 93 ? 9.958 -11.807 -10.263 1.00 97.69 93 TRP A O 1
ATOM 734 N N . GLN A 1 94 ? 10.813 -12.924 -12.000 1.00 97.81 94 GLN A N 1
ATOM 735 C CA . GLN A 1 94 ? 11.895 -13.504 -11.211 1.00 97.81 94 GLN A CA 1
ATOM 736 C C . GLN A 1 94 ? 12.913 -12.453 -10.758 1.00 97.81 94 GLN A C 1
ATOM 738 O O . GLN A 1 94 ? 13.325 -12.487 -9.602 1.00 97.81 94 GLN A O 1
ATOM 743 N N . ASN A 1 95 ? 13.251 -11.483 -11.616 1.00 97.75 95 ASN A N 1
ATOM 744 C CA . ASN A 1 95 ? 14.483 -10.702 -11.449 1.00 97.75 95 ASN A CA 1
ATOM 745 C C . ASN A 1 95 ? 14.306 -9.184 -11.302 1.00 97.75 95 ASN A C 1
ATOM 747 O O . ASN A 1 95 ? 15.308 -8.485 -11.211 1.00 97.75 95 ASN A O 1
ATOM 751 N N . ARG A 1 96 ? 13.085 -8.634 -11.373 1.00 97.56 96 ARG A N 1
ATOM 752 C CA . ARG A 1 96 ? 12.885 -7.166 -11.377 1.00 97.56 96 ARG A CA 1
ATOM 753 C C . ARG A 1 96 ? 11.923 -6.653 -10.309 1.00 97.56 96 ARG A C 1
ATOM 755 O O . ARG A 1 96 ? 11.666 -5.465 -10.239 1.00 97.56 96 ARG A O 1
ATOM 762 N N . PHE A 1 97 ? 11.380 -7.507 -9.447 1.00 97.44 97 PHE A N 1
ATOM 763 C CA . PHE A 1 97 ? 10.429 -7.086 -8.406 1.00 97.44 97 PHE A CA 1
ATOM 764 C C . PHE A 1 97 ? 11.084 -6.688 -7.071 1.00 97.44 97 PHE A C 1
ATOM 766 O O . PHE A 1 97 ? 10.384 -6.572 -6.066 1.00 97.44 97 PHE A O 1
ATOM 773 N N . ASP A 1 98 ? 12.394 -6.432 -7.039 1.00 95.38 98 ASP A N 1
ATOM 774 C CA . ASP A 1 98 ? 13.156 -6.199 -5.801 1.00 95.38 98 ASP A CA 1
ATOM 775 C C . ASP A 1 98 ? 12.547 -5.105 -4.927 1.00 95.38 98 ASP A C 1
ATOM 777 O O . ASP A 1 98 ? 12.312 -5.324 -3.748 1.00 95.38 98 ASP A O 1
ATOM 781 N N . LYS A 1 99 ? 12.143 -3.973 -5.511 1.00 93.19 99 LYS A N 1
ATOM 782 C CA . LYS A 1 99 ? 11.526 -2.859 -4.771 1.00 93.19 99 LYS A CA 1
ATOM 783 C C . LYS A 1 99 ? 10.178 -3.210 -4.112 1.00 93.19 99 LYS A C 1
ATOM 785 O O . LYS A 1 99 ? 9.706 -2.514 -3.212 1.00 93.19 99 LYS A O 1
ATOM 790 N N . PHE A 1 100 ? 9.510 -4.258 -4.580 1.00 95.69 100 PHE A N 1
ATOM 791 C CA . PHE A 1 100 ? 8.285 -4.762 -3.961 1.00 95.69 100 PHE A CA 1
ATOM 792 C C . PHE A 1 100 ? 8.578 -5.756 -2.838 1.00 95.69 100 PHE A C 1
ATOM 794 O O . PHE A 1 100 ? 7.822 -5.811 -1.871 1.00 95.69 100 PHE A O 1
ATOM 801 N N . ARG A 1 101 ? 9.659 -6.528 -2.973 1.00 95.38 101 ARG A N 1
ATOM 802 C CA . ARG A 1 101 ? 10.015 -7.642 -2.083 1.00 95.38 101 ARG A CA 1
ATOM 803 C C . ARG A 1 101 ? 10.926 -7.207 -0.939 1.00 95.38 101 ARG A C 1
ATOM 805 O O . ARG A 1 101 ? 10.738 -7.659 0.184 1.00 95.38 101 ARG A O 1
ATOM 812 N N . ASP A 1 102 ? 11.854 -6.301 -1.216 1.00 95.81 102 ASP A N 1
ATOM 813 C CA . ASP A 1 102 ? 12.643 -5.574 -0.234 1.00 95.81 102 ASP A CA 1
ATOM 814 C C . ASP A 1 102 ? 12.059 -4.168 -0.061 1.00 95.81 102 ASP A C 1
ATOM 816 O O . ASP A 1 102 ? 12.024 -3.338 -0.975 1.00 95.81 102 ASP A O 1
ATOM 820 N N . ARG A 1 103 ? 11.543 -3.925 1.141 1.00 95.50 103 ARG A N 1
ATOM 821 C CA . ARG A 1 103 ? 10.820 -2.709 1.504 1.00 95.50 103 ARG A CA 1
ATOM 822 C C . ARG A 1 103 ? 11.698 -1.695 2.231 1.00 95.50 103 ARG A C 1
ATOM 824 O O . ARG A 1 103 ? 11.185 -0.634 2.575 1.00 95.50 103 ARG A O 1
ATOM 831 N N . GLU A 1 104 ? 12.990 -1.951 2.451 1.00 96.50 104 GLU A N 1
ATOM 832 C CA . GLU A 1 104 ? 13.846 -1.042 3.233 1.00 96.50 104 GLU A CA 1
ATOM 833 C C . GLU A 1 104 ? 13.951 0.367 2.622 1.00 96.50 104 GLU A C 1
ATOM 835 O O . GLU A 1 104 ? 14.044 1.347 3.355 1.00 96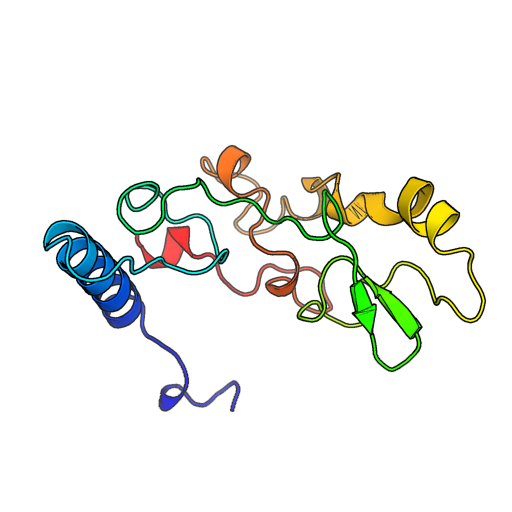.50 104 GLU A O 1
ATOM 840 N N . TRP A 1 105 ? 13.805 0.526 1.301 1.00 95.69 105 TRP A N 1
ATOM 841 C CA . TRP A 1 105 ? 13.749 1.855 0.663 1.00 95.69 105 TRP A CA 1
ATOM 842 C C . TRP A 1 105 ? 12.589 2.735 1.168 1.00 95.69 105 TRP A C 1
ATOM 844 O O . TRP A 1 105 ? 12.667 3.966 1.114 1.00 95.69 105 TRP A O 1
ATOM 854 N N . ALA A 1 106 ? 11.501 2.122 1.647 1.00 96.25 106 ALA A N 1
ATOM 855 C CA . ALA A 1 106 ? 10.348 2.821 2.206 1.00 96.25 106 ALA A CA 1
ATOM 856 C C . ALA A 1 106 ? 10.560 3.207 3.682 1.00 96.25 106 ALA A C 1
ATOM 858 O O . ALA A 1 106 ? 9.742 3.932 4.254 1.00 96.25 106 ALA A O 1
ATOM 859 N N . ARG A 1 107 ? 11.665 2.775 4.305 1.00 96.88 107 ARG A N 1
ATOM 860 C CA . ARG A 1 107 ? 12.010 3.052 5.702 1.00 96.88 107 ARG A CA 1
ATOM 861 C C . ARG A 1 107 ? 12.637 4.437 5.872 1.00 96.88 107 ARG A C 1
ATOM 863 O O . ARG A 1 107 ? 13.782 4.598 6.280 1.00 96.88 107 ARG A O 1
ATOM 870 N N . LYS A 1 108 ? 11.862 5.462 5.539 1.00 95.75 108 LYS A N 1
ATOM 871 C CA . LYS A 1 108 ? 12.266 6.873 5.560 1.00 95.75 108 LYS A CA 1
ATOM 872 C C . LYS A 1 108 ? 11.147 7.759 6.096 1.00 95.75 108 LYS A C 1
ATOM 874 O O . LYS A 1 108 ? 10.011 7.312 6.261 1.00 95.75 108 LYS A O 1
ATOM 879 N N . GLY A 1 109 ? 11.469 9.019 6.386 1.00 94.19 109 GLY A N 1
ATOM 880 C CA . GLY A 1 109 ? 10.516 9.965 6.969 1.00 94.19 109 GLY A CA 1
ATOM 881 C C . GLY A 1 109 ? 9.915 9.412 8.261 1.00 94.19 109 GLY A C 1
ATOM 882 O O . GLY A 1 109 ? 10.636 8.930 9.131 1.00 94.19 109 GLY A O 1
ATOM 883 N N . GLU A 1 110 ? 8.588 9.407 8.367 1.00 94.00 110 GLU A N 1
ATOM 884 C CA . GLU A 1 110 ? 7.903 8.891 9.556 1.00 94.00 110 GLU A CA 1
ATOM 885 C C . GLU A 1 110 ? 8.088 7.389 9.821 1.00 94.00 110 GLU A C 1
ATOM 887 O O . GLU A 1 110 ? 7.810 6.931 10.929 1.00 94.00 110 GLU A O 1
ATOM 892 N N . CYS A 1 111 ? 8.545 6.622 8.828 1.00 96.88 111 CYS A N 1
ATOM 893 C CA . CYS A 1 111 ? 8.791 5.192 8.971 1.00 96.88 111 CYS A CA 1
ATOM 894 C C . CYS A 1 111 ? 10.190 4.867 9.519 1.00 96.88 111 CYS A C 1
ATOM 896 O O . CYS A 1 111 ? 10.388 3.738 9.964 1.00 96.88 111 CYS A O 1
ATOM 898 N N . ALA A 1 112 ? 11.136 5.818 9.514 1.00 96.88 112 ALA A N 1
ATOM 899 C CA . ALA A 1 112 ? 12.545 5.571 9.849 1.00 96.88 112 ALA A CA 1
ATOM 900 C C . ALA A 1 112 ? 12.717 4.921 11.238 1.00 96.88 112 ALA A C 1
ATOM 902 O O . ALA A 1 112 ? 13.309 3.845 11.359 1.00 96.88 112 ALA A O 1
ATOM 903 N N . ASP A 1 113 ? 12.077 5.517 12.249 1.00 96.06 113 ASP A N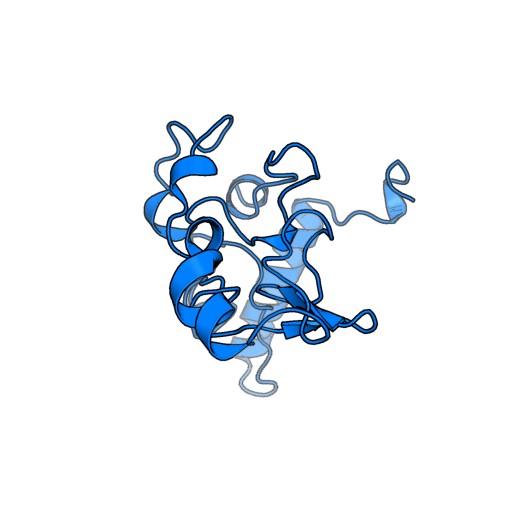 1
ATOM 904 C CA . ASP A 1 113 ? 12.127 5.086 13.654 1.00 96.06 113 ASP A CA 1
ATOM 905 C C . ASP A 1 113 ? 10.799 4.472 14.140 1.00 96.06 113 ASP A C 1
ATOM 907 O O . ASP A 1 113 ? 10.517 4.379 15.340 1.00 96.06 113 ASP A O 1
ATOM 911 N N . CYS A 1 114 ? 9.929 4.062 13.211 1.00 96.81 114 CYS A N 1
ATOM 912 C CA . CYS A 1 114 ? 8.597 3.578 13.554 1.00 96.81 114 CYS A CA 1
ATOM 913 C C . CYS A 1 114 ? 8.649 2.181 14.191 1.00 96.81 114 CYS A C 1
ATOM 915 O O . CYS A 1 114 ? 9.005 1.192 13.550 1.00 96.81 114 CYS A O 1
ATOM 917 N N . LYS A 1 115 ? 8.178 2.063 15.440 1.00 96.62 115 LYS A N 1
ATOM 918 C CA . LYS A 1 115 ? 8.094 0.780 16.171 1.00 96.62 115 LYS A CA 1
ATOM 919 C C . LYS A 1 115 ? 7.190 -0.259 15.496 1.00 96.62 115 LYS A C 1
ATOM 921 O O . LYS A 1 115 ? 7.332 -1.451 15.756 1.00 96.62 115 LYS A O 1
ATOM 926 N N . MET A 1 116 ? 6.260 0.186 14.650 1.00 96.62 116 MET A N 1
ATOM 927 C CA . MET A 1 116 ? 5.352 -0.690 13.905 1.00 96.62 116 MET A CA 1
ATOM 928 C C . MET A 1 116 ? 5.896 -1.105 12.531 1.00 96.62 116 MET A C 1
ATOM 930 O O . MET A 1 116 ? 5.235 -1.884 11.850 1.00 96.62 116 MET A O 1
ATOM 934 N N . TRP A 1 117 ? 7.092 -0.644 12.132 1.00 97.06 117 TRP A N 1
ATOM 935 C CA . TRP A 1 117 ? 7.695 -0.924 10.820 1.00 97.06 117 TRP A CA 1
ATOM 936 C C . TRP A 1 117 ? 7.612 -2.400 10.431 1.00 97.06 117 TRP A C 1
ATOM 938 O O . TRP A 1 117 ? 7.135 -2.722 9.349 1.00 97.06 117 TRP A O 1
ATOM 948 N N . ARG A 1 118 ? 7.984 -3.298 11.350 1.00 95.44 118 ARG A N 1
ATOM 949 C CA . ARG A 1 118 ? 8.010 -4.751 11.118 1.00 95.44 118 ARG A CA 1
ATOM 950 C C . ARG A 1 118 ? 6.670 -5.362 10.690 1.00 95.44 118 ARG A C 1
ATOM 952 O O . ARG A 1 118 ? 6.669 -6.469 10.175 1.00 95.44 118 ARG A O 1
ATOM 959 N N . PHE A 1 119 ? 5.552 -4.682 10.948 1.00 95.69 119 PHE A N 1
ATOM 960 C CA . PHE A 1 119 ? 4.214 -5.174 10.619 1.00 95.69 119 PHE A CA 1
ATOM 961 C C . PHE A 1 119 ? 3.694 -4.631 9.290 1.00 95.69 119 PHE A C 1
ATOM 963 O O . PHE A 1 119 ? 2.930 -5.309 8.616 1.00 95.69 119 PHE A O 1
ATOM 970 N N . CYS A 1 120 ? 4.077 -3.408 8.912 1.00 96.06 120 CYS A N 1
ATOM 971 C CA . CYS A 1 120 ? 3.530 -2.752 7.724 1.00 96.06 120 CYS A CA 1
ATOM 972 C C . CYS A 1 120 ? 4.532 -2.568 6.584 1.00 96.06 120 CYS A C 1
ATOM 974 O O . CYS A 1 120 ? 4.105 -2.379 5.448 1.00 96.06 120 CYS A O 1
ATOM 976 N N . LEU A 1 121 ? 5.837 -2.578 6.874 1.00 96.25 121 LEU A N 1
ATOM 977 C CA . LEU A 1 121 ? 6.925 -2.369 5.915 1.00 96.25 121 LEU A CA 1
ATOM 978 C C . LEU A 1 121 ? 6.682 -1.156 4.995 1.00 96.25 121 LEU A C 1
ATOM 980 O O . LEU A 1 121 ? 6.818 -1.226 3.771 1.00 96.25 121 LEU A O 1
ATOM 984 N N . GLY A 1 122 ? 6.226 -0.052 5.594 1.00 95.81 122 GLY A N 1
ATOM 985 C CA . GLY A 1 122 ? 5.922 1.194 4.888 1.00 95.81 122 GLY A CA 1
ATOM 986 C C . GLY A 1 122 ? 4.528 1.260 4.257 1.00 95.81 122 GLY A C 1
ATOM 987 O O . GLY A 1 122 ? 4.258 2.192 3.514 1.00 95.81 122 GLY A O 1
ATOM 988 N N . GLY A 1 123 ? 3.631 0.315 4.546 1.00 95.81 123 GLY A N 1
ATOM 989 C CA . GLY A 1 123 ? 2.255 0.334 4.046 1.00 95.81 123 GLY A CA 1
ATOM 990 C C . GLY A 1 123 ? 2.119 -0.167 2.607 1.00 95.81 123 GLY A C 1
ATOM 991 O O . GLY A 1 123 ? 2.999 -0.852 2.080 1.00 95.81 123 GLY A O 1
ATOM 992 N N . GLY A 1 124 ? 0.950 0.080 2.009 1.00 95.38 124 GLY A N 1
ATOM 993 C CA . GLY A 1 124 ? 0.587 -0.456 0.698 1.00 95.38 124 GLY A CA 1
ATOM 994 C C . GLY A 1 124 ? 1.384 0.214 -0.409 1.00 95.38 124 GLY A C 1
ATOM 995 O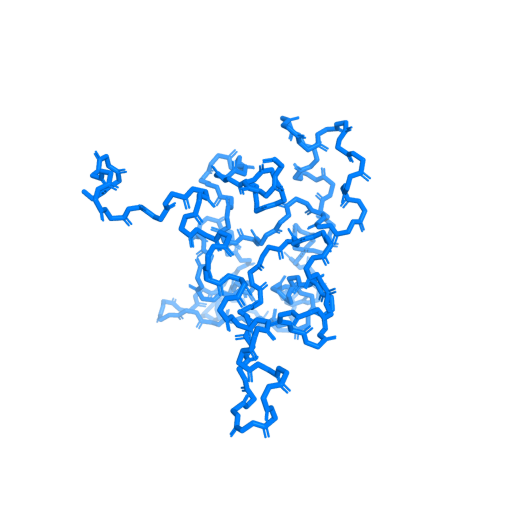 O . GLY A 1 124 ? 1.569 1.426 -0.394 1.00 95.38 124 GLY A O 1
ATOM 996 N N . MET A 1 125 ? 1.819 -0.548 -1.414 1.00 95.31 125 MET A N 1
ATOM 997 C CA . MET A 1 125 ? 2.652 0.007 -2.486 1.00 95.31 125 MET A CA 1
ATOM 998 C C . MET A 1 125 ? 2.009 1.182 -3.240 1.00 95.31 125 MET A C 1
ATOM 1000 O O . MET A 1 125 ? 2.702 2.099 -3.668 1.00 95.31 125 MET A O 1
ATOM 1004 N N . HIS A 1 126 ? 0.684 1.181 -3.385 1.00 94.69 126 HIS A N 1
ATOM 1005 C CA . HIS A 1 126 ? -0.044 2.263 -4.050 1.00 94.69 126 HIS A CA 1
ATOM 1006 C C . HIS A 1 126 ? -0.173 3.536 -3.185 1.00 94.69 126 HIS A C 1
ATOM 1008 O O . HIS A 1 126 ? -0.616 4.565 -3.691 1.00 94.69 126 HIS A O 1
ATOM 1014 N N . LEU A 1 127 ? 0.206 3.482 -1.900 1.00 94.88 127 LEU A N 1
ATOM 1015 C CA . LEU A 1 127 ? 0.209 4.629 -0.985 1.00 94.88 127 LEU A CA 1
ATOM 1016 C C . LEU A 1 127 ? 1.492 5.461 -1.073 1.00 94.88 127 LEU A C 1
ATOM 1018 O O . LEU A 1 127 ? 1.591 6.479 -0.391 1.00 94.88 127 LEU A O 1
ATOM 1022 N N . HIS A 1 128 ? 2.457 5.059 -1.900 1.00 95.06 128 HIS A N 1
ATOM 1023 C CA . HIS A 1 128 ? 3.644 5.858 -2.172 1.00 95.06 128 HIS A CA 1
ATOM 1024 C C . HIS A 1 128 ? 3.407 6.784 -3.366 1.00 95.06 128 HIS A C 1
ATOM 1026 O O . HIS A 1 128 ? 2.864 6.367 -4.393 1.00 95.06 128 HIS A O 1
ATOM 1032 N N . ASP A 1 129 ? 3.798 8.047 -3.221 1.00 94.19 129 ASP A N 1
ATOM 1033 C CA . ASP A 1 129 ? 3.746 9.023 -4.306 1.00 94.19 129 ASP A CA 1
ATOM 1034 C C . ASP A 1 129 ? 4.869 8.814 -5.339 1.00 94.19 129 ASP A C 1
ATOM 1036 O O . ASP A 1 129 ? 5.667 7.872 -5.262 1.00 94.19 129 ASP A O 1
ATOM 1040 N N . ASP A 1 130 ? 4.920 9.690 -6.343 1.00 93.19 130 ASP A N 1
ATOM 1041 C CA . ASP A 1 130 ? 5.910 9.604 -7.420 1.00 93.19 130 ASP A CA 1
ATOM 1042 C C . ASP A 1 130 ? 7.344 9.868 -6.923 1.00 93.19 130 ASP A C 1
ATOM 1044 O O . ASP A 1 130 ? 8.307 9.473 -7.581 1.00 93.19 130 ASP A O 1
ATOM 1048 N N . GLN A 1 131 ? 7.483 10.495 -5.750 1.00 92.94 131 GLN A N 1
ATOM 1049 C CA . GLN A 1 131 ? 8.733 10.749 -5.0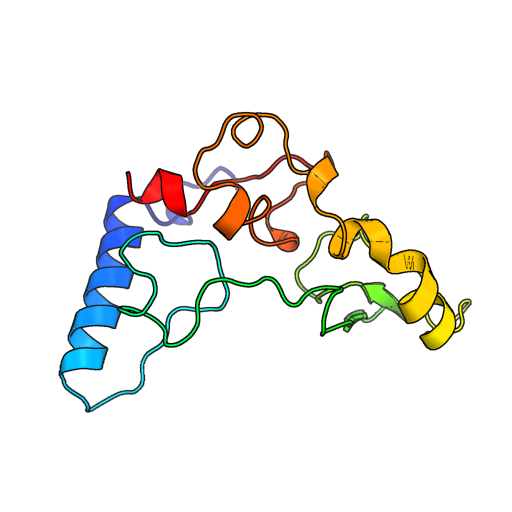33 1.00 92.94 131 GLN A CA 1
ATOM 1050 C C . GLN A 1 131 ? 8.999 9.695 -3.948 1.00 92.94 131 GLN A C 1
ATOM 1052 O O . GLN A 1 131 ? 9.910 9.858 -3.133 1.00 92.94 131 GLN A O 1
ATOM 1057 N N . GLU A 1 132 ? 8.236 8.596 -3.953 1.00 94.25 132 GLU A N 1
ATOM 1058 C CA . GLU A 1 132 ? 8.361 7.467 -3.039 1.00 94.25 132 GLU A CA 1
ATOM 1059 C C . GLU A 1 132 ? 8.073 7.791 -1.561 1.00 94.25 132 GLU A C 1
ATOM 1061 O O . GLU A 1 132 ? 8.439 7.011 -0.673 1.00 94.25 132 GLU A O 1
ATOM 1066 N N . HIS A 1 133 ? 7.422 8.912 -1.261 1.00 94.75 133 HIS A N 1
ATOM 1067 C CA . HIS A 1 133 ? 6.970 9.223 0.090 1.00 94.75 133 HIS A CA 1
ATOM 1068 C C . HIS A 1 133 ? 5.643 8.532 0.380 1.00 94.75 133 HIS A C 1
ATOM 1070 O O . HIS A 1 133 ? 4.762 8.447 -0.476 1.00 94.75 133 HIS A O 1
ATOM 1076 N N . LEU A 1 134 ? 5.495 8.032 1.607 1.00 95.25 134 LEU A N 1
ATOM 1077 C CA . LEU A 1 134 ? 4.221 7.504 2.078 1.00 95.25 134 LEU A CA 1
ATOM 1078 C C . LEU A 1 134 ? 3.219 8.660 2.200 1.00 95.25 134 LEU A C 1
ATOM 1080 O O . LEU A 1 134 ? 3.452 9.596 2.960 1.00 95.25 134 LEU A O 1
ATOM 1084 N N . MET A 1 135 ? 2.108 8.585 1.464 1.00 93.62 135 MET A N 1
ATOM 1085 C CA . MET A 1 135 ? 1.097 9.647 1.442 1.00 93.62 135 MET A CA 1
ATOM 1086 C C . MET A 1 135 ? 0.365 9.780 2.783 1.00 93.62 135 MET A C 1
ATOM 1088 O O . MET A 1 135 ? 0.060 10.893 3.201 1.00 93.62 135 MET A O 1
ATOM 1092 N N . TYR A 1 136 ? 0.064 8.662 3.450 1.00 93.44 136 TYR A N 1
ATOM 1093 C CA . TYR A 1 136 ? -0.485 8.644 4.807 1.00 93.44 136 TYR A CA 1
ATOM 1094 C C . TYR A 1 136 ? -0.315 7.268 5.467 1.00 93.44 136 TYR A C 1
ATOM 1096 O O . TYR A 1 136 ? -0.272 6.233 4.797 1.00 93.44 136 TYR A O 1
ATOM 1104 N N . CYS A 1 137 ? -0.280 7.248 6.801 1.00 96.19 137 CYS A N 1
ATOM 1105 C CA . CYS A 1 137 ? -0.173 6.029 7.598 1.00 96.19 137 CYS A CA 1
ATOM 1106 C C . CYS A 1 137 ? -1.493 5.694 8.297 1.00 96.19 137 CYS A C 1
ATOM 1108 O O . CYS A 1 137 ? -1.941 6.416 9.185 1.00 96.19 137 CYS A O 1
ATOM 1110 N N . HIS A 1 138 ? -2.082 4.549 7.944 1.00 96.31 138 HIS A N 1
ATOM 1111 C CA . HIS A 1 138 ? -3.321 4.049 8.548 1.00 96.31 138 HIS A CA 1
ATOM 1112 C C . HIS A 1 138 ? -3.221 3.897 10.070 1.00 96.31 138 HIS A C 1
ATOM 1114 O O . HIS A 1 138 ? -4.133 4.294 10.785 1.00 96.31 138 HIS A O 1
ATOM 1120 N N . TYR A 1 139 ? -2.094 3.388 10.574 1.00 96.81 139 TYR A N 1
ATOM 1121 C CA . TYR A 1 139 ? -1.893 3.214 12.009 1.00 96.81 139 TYR A CA 1
ATOM 1122 C C . TYR A 1 139 ? -1.889 4.551 12.763 1.00 96.81 139 TYR A C 1
ATOM 1124 O O . TYR A 1 139 ? -2.514 4.654 13.811 1.00 96.81 139 TYR A O 1
ATOM 1132 N N . LYS A 1 140 ? -1.249 5.595 12.215 1.00 95.94 140 LYS A N 1
ATOM 1133 C CA . LYS A 1 140 ? -1.241 6.934 12.829 1.00 95.94 140 LYS A CA 1
ATOM 1134 C C . LYS A 1 140 ? -2.620 7.582 12.860 1.00 95.94 140 LYS A C 1
ATOM 1136 O O . LYS A 1 140 ? -2.939 8.242 13.836 1.00 95.94 140 LYS A O 1
ATOM 1141 N N . ARG A 1 141 ? -3.448 7.347 11.838 1.00 95.44 141 ARG A N 1
ATOM 1142 C CA . ARG A 1 141 ? -4.851 7.803 11.807 1.00 95.44 141 ARG A CA 1
ATOM 1143 C C . ARG A 1 141 ? -5.717 7.177 12.906 1.00 95.44 141 ARG A C 1
ATOM 1145 O O . ARG A 1 141 ? -6.833 7.623 13.144 1.00 95.44 141 ARG A O 1
ATOM 1152 N N . LEU A 1 142 ? -5.225 6.113 13.542 1.00 96.06 142 LEU A N 1
ATOM 1153 C CA . LEU A 1 142 ? -5.882 5.413 14.643 1.00 96.06 142 LEU A CA 1
ATOM 1154 C C . LEU A 1 142 ? -5.241 5.707 16.007 1.00 96.06 142 LEU A C 1
ATOM 1156 O O . LEU A 1 142 ? -5.676 5.107 16.997 1.00 96.06 142 LEU A O 1
ATOM 1160 N N . GLN A 1 143 ? -4.237 6.585 16.072 1.00 88.38 143 GLN A N 1
ATOM 1161 C CA . GLN A 1 143 ? -3.654 7.050 17.335 1.00 88.38 143 GLN A CA 1
ATOM 1162 C C . GLN A 1 143 ? -4.446 8.199 17.956 1.00 88.38 143 GLN A C 1
ATOM 1164 O O . GLN A 1 143 ? -5.268 8.818 17.245 1.00 88.38 143 GLN A O 1
#

Secondary structure (DSSP, 8-state):
-TT-GGGS--HHHHHHHHHHHHHHHHHTSS-----S-S--GGGTTTSSSSPP---BTTTB-EE-TT-EEES-TTS-GGG--EETTTS-HHHHHHHS-HHHH--GGG--GGGTT-TTHHHHTTS-GGGB-TTS-BS--TTGGG-

pLDDT: mean 95.16, std 3.82, range [71.0, 98.44]